Protein AF-A0A2M9FXF1-F1 (afdb_monomer)

Secondary structure (DSSP, 8-state):
-HHHHHHHHHHHHHHHHHHHHHHTHHHHHHHTT-S-----TT----PPPPPPPTTTT------S---GGGS----------EE-TTS-EES-------S-TT--HHHHHHHHHTTTTSPPTTHHHHHHHHHHHHHHHHHHHHHHHHH-----------HHHHTS-------

pLDDT: mean 71.34, std 15.19, range [44.16, 94.31]

Foldseek 3Di:
DPVVVVVVVVVVVVVVVVVVVVVCVVVVCVVVVVDDDDDPPPDDDDDDPDDDDPCPPDDDPDPDDDPPVPDDPDPDPPQPQDQPPVRDGPGDPPPDQPPPPPQDPVNVVVCVVVVVRDDDPCPVVVVVVVVVVVVVVVVQVCCCVVPVDPPPPVPPPDVVVVVPPPDPDDD

Organism: NCBI:txid2056226

Radius of gyration: 35.81 Å; Cα contacts (8 Å, |Δi|>4): 36; chains: 1; bounding box: 56×77×97 Å

Sequence (171 aa):
MNQQIIRTGFGFAALLVLALAMSGCDSARGILGLEKTSPDESRVTVFSPLVVPPEFSLRPPGSGGVDQSALPRVNRPQQRAVITADGRVVGGVDGSETVPDDATVGELALLRQAGALTPPRGVRGLAAQQERALERLNTTLTDLVLFDRSSGETREATPQERATIEKPGLF

Mean predicted aligned error: 23.03 Å

Solvent-accessible surface area (backbone atoms only — not comparable to full-atom values): 11404 Å² total; per-residue (Å²): 121,67,68,60,56,53,53,52,49,50,52,53,51,52,53,51,53,52,54,56,57,62,68,48,54,64,61,48,36,55,75,71,60,72,53,86,78,78,74,80,86,78,73,79,80,86,72,79,81,81,81,80,63,92,68,72,80,64,70,74,82,71,80,78,83,78,75,79,83,75,64,82,82,74,86,67,83,78,81,68,63,49,68,44,97,86,71,49,70,70,50,83,83,68,86,62,78,70,64,60,96,80,60,47,76,68,55,52,51,52,33,57,75,67,62,56,70,70,70,80,79,61,57,70,57,51,51,55,49,50,53,56,51,52,52,53,50,52,52,52,52,48,40,30,73,75,64,72,43,74,82,71,71,78,71,76,72,54,75,74,65,63,68,68,71,63,74,81,68,88,129

Structure (mmCIF, N/CA/C/O backbone):
data_AF-A0A2M9FXF1-F1
#
_entry.id   AF-A0A2M9FXF1-F1
#
loop_
_atom_site.group_PDB
_atom_site.id
_atom_site.type_symbol
_atom_site.label_atom_id
_atom_site.label_alt_id
_atom_site.label_comp_id
_atom_site.label_asym_id
_atom_site.label_entity_id
_atom_site.label_seq_id
_atom_site.pdbx_PDB_ins_code
_atom_site.Cartn_x
_atom_site.Cartn_y
_atom_site.Cartn_z
_atom_site.occupancy
_atom_site.B_iso_or_equiv
_atom_site.auth_seq_id
_atom_site.auth_comp_id
_atom_site.auth_asym_id
_atom_site.auth_atom_id
_atom_site.pdbx_PDB_model_num
ATOM 1 N N . MET A 1 1 ? -28.311 -35.928 54.237 1.00 61.06 1 MET A N 1
ATOM 2 C CA . MET A 1 1 ? -27.015 -36.331 53.642 1.00 61.06 1 MET A CA 1
ATOM 3 C C . MET A 1 1 ? -27.038 -36.357 52.106 1.00 61.06 1 MET A C 1
ATOM 5 O O . MET A 1 1 ? -26.057 -35.952 51.502 1.00 61.06 1 MET A O 1
ATOM 9 N N . ASN A 1 2 ? -28.153 -36.725 51.459 1.00 65.88 2 ASN A N 1
ATOM 10 C CA . ASN A 1 2 ? -28.198 -36.946 50.001 1.00 65.88 2 ASN A CA 1
ATOM 11 C C . ASN A 1 2 ? -28.078 -35.679 49.124 1.00 65.88 2 ASN A C 1
ATOM 13 O O . ASN A 1 2 ? -27.516 -35.755 48.039 1.00 65.88 2 ASN A O 1
ATOM 17 N N . GLN A 1 3 ? -28.535 -34.503 49.574 1.00 74.00 3 GLN A N 1
ATOM 18 C CA . GLN A 1 3 ? -28.470 -33.283 48.747 1.00 74.00 3 GLN A CA 1
ATOM 19 C C . GLN A 1 3 ? -27.047 -32.750 48.507 1.00 74.00 3 GLN A C 1
ATOM 21 O O . GLN A 1 3 ? -26.784 -32.177 47.452 1.00 74.00 3 GLN A O 1
ATOM 26 N N . GLN A 1 4 ? -26.127 -32.941 49.459 1.00 71.38 4 GLN A N 1
ATOM 27 C CA . GLN A 1 4 ? -24.736 -32.487 49.321 1.00 71.38 4 GLN A CA 1
ATOM 28 C C . GLN A 1 4 ? -23.997 -33.303 48.250 1.00 71.38 4 GLN A C 1
ATOM 30 O O . GLN A 1 4 ? -23.274 -32.733 47.443 1.00 71.38 4 GLN A O 1
ATOM 35 N N . ILE A 1 5 ? -24.260 -34.614 48.187 1.00 70.81 5 ILE A N 1
ATOM 36 C CA . ILE A 1 5 ? -23.653 -35.545 47.222 1.00 70.81 5 ILE A CA 1
ATOM 37 C C . ILE A 1 5 ? -24.155 -35.264 45.796 1.00 70.81 5 ILE A C 1
ATOM 39 O O . ILE A 1 5 ? -23.385 -35.312 44.842 1.00 70.81 5 ILE A O 1
ATOM 43 N N . ILE A 1 6 ? -25.436 -34.908 45.645 1.00 74.00 6 ILE A N 1
ATOM 44 C CA . ILE A 1 6 ? -26.019 -34.562 44.339 1.00 74.00 6 ILE A CA 1
ATOM 45 C C . ILE A 1 6 ? -25.447 -33.229 43.823 1.00 74.00 6 ILE A C 1
ATOM 47 O O . ILE A 1 6 ? -25.118 -33.119 42.643 1.00 74.00 6 ILE A O 1
ATOM 51 N N . ARG A 1 7 ? -25.261 -32.227 44.698 1.00 74.12 7 ARG A N 1
ATOM 52 C CA . ARG A 1 7 ? -24.656 -30.931 44.331 1.00 74.12 7 ARG A CA 1
ATOM 53 C C . ARG A 1 7 ? -23.187 -31.050 43.937 1.00 74.12 7 ARG A C 1
ATOM 55 O O . ARG A 1 7 ? -22.784 -30.454 42.941 1.00 74.12 7 ARG A O 1
ATOM 62 N N . THR A 1 8 ? -22.389 -31.805 44.690 1.00 76.25 8 THR A N 1
ATOM 63 C CA . THR A 1 8 ? -20.968 -32.000 44.365 1.00 76.25 8 THR A CA 1
ATOM 64 C C . THR A 1 8 ? -20.787 -32.874 43.128 1.00 76.25 8 THR A C 1
ATOM 66 O O . THR A 1 8 ? -19.939 -32.561 42.296 1.00 76.25 8 THR A O 1
ATOM 69 N N . GLY A 1 9 ? -21.627 -33.899 42.949 1.00 78.62 9 GLY A N 1
ATOM 70 C CA . GLY A 1 9 ? -21.646 -34.733 41.746 1.00 78.62 9 GLY A CA 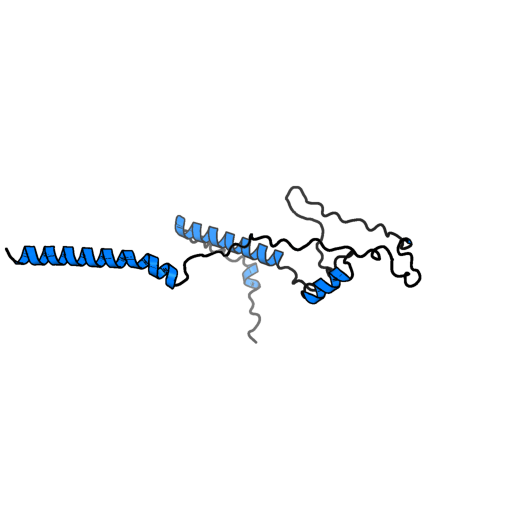1
ATOM 71 C C . GLY A 1 9 ? -21.995 -33.947 40.481 1.00 78.62 9 GLY A C 1
ATOM 72 O O . GLY A 1 9 ? -21.314 -34.089 39.468 1.00 78.62 9 GLY A O 1
ATOM 73 N N . PHE A 1 10 ? -22.992 -33.057 40.546 1.00 84.06 10 PHE A N 1
ATOM 74 C CA . PHE A 1 10 ? -23.340 -32.186 39.418 1.00 84.06 10 PHE A CA 1
ATOM 75 C C . PHE A 1 10 ? -22.220 -31.188 39.088 1.00 84.06 10 PHE A C 1
ATOM 77 O O . PHE A 1 10 ? -21.908 -30.982 37.918 1.00 84.06 10 PHE A O 1
ATOM 84 N N . GLY A 1 11 ? -21.565 -30.621 40.108 1.00 86.50 11 GLY A N 1
ATOM 85 C CA . GLY A 1 11 ? -20.399 -29.753 39.917 1.00 86.50 11 GLY A CA 1
ATOM 86 C C . GLY A 1 11 ? -19.235 -30.474 39.232 1.00 86.50 11 GLY A C 1
ATOM 87 O O . GLY A 1 11 ? -18.666 -29.946 38.281 1.00 86.50 11 GLY A O 1
ATOM 88 N N . PHE A 1 12 ? -18.924 -31.702 39.656 1.00 88.56 12 PHE A N 1
ATOM 89 C CA . PHE A 1 12 ? -17.872 -32.519 39.041 1.00 88.56 12 PHE A CA 1
ATOM 90 C C . PHE A 1 12 ? -18.205 -32.913 37.596 1.00 88.56 12 PHE A C 1
ATOM 92 O O . PHE A 1 12 ? -17.340 -32.853 36.723 1.00 88.56 12 PHE A O 1
ATOM 99 N N . ALA A 1 13 ? -19.464 -33.267 37.326 1.00 88.94 13 ALA A N 1
ATOM 100 C CA . ALA A 1 13 ? -19.930 -33.586 35.981 1.00 88.94 13 ALA A CA 1
ATOM 101 C C . ALA A 1 13 ? -19.846 -32.369 35.042 1.00 88.94 13 ALA A C 1
ATOM 103 O O . ALA A 1 13 ? -19.363 -32.497 33.920 1.00 88.94 13 ALA A O 1
ATOM 104 N N . ALA A 1 14 ? -20.242 -31.181 35.507 1.00 88.69 14 ALA A N 1
ATOM 105 C CA . ALA A 1 14 ? -20.129 -29.946 34.730 1.00 88.69 14 ALA A CA 1
ATOM 106 C C . ALA A 1 14 ? -18.665 -29.583 34.423 1.00 88.69 14 ALA A C 1
ATOM 108 O O . ALA A 1 14 ? -18.350 -29.169 33.308 1.00 88.69 14 ALA A O 1
ATOM 109 N N . LEU A 1 15 ? -17.764 -29.788 35.389 1.00 89.94 15 LEU A N 1
ATOM 110 C CA . LEU A 1 15 ? -16.331 -29.530 35.226 1.00 89.94 15 LEU A CA 1
ATOM 111 C C . LEU A 1 15 ? -15.700 -30.489 34.204 1.00 89.94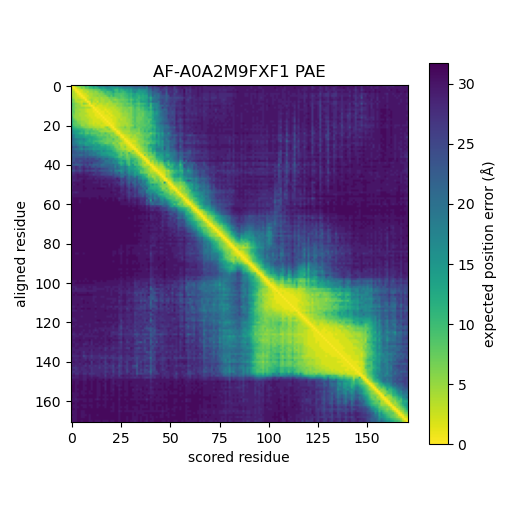 15 LEU A C 1
ATOM 113 O O . LEU A 1 15 ? -14.923 -30.059 33.353 1.00 89.94 15 LEU A O 1
ATOM 117 N N . LEU A 1 16 ? -16.094 -31.766 34.226 1.00 89.56 16 LEU A N 1
ATOM 118 C CA . LEU A 1 16 ? -15.682 -32.741 33.215 1.00 89.56 16 LEU A CA 1
ATOM 119 C C . LEU A 1 16 ? -16.180 -32.357 31.818 1.00 89.56 16 LEU A C 1
ATOM 121 O O . LEU A 1 16 ? -15.389 -32.331 30.881 1.00 89.56 16 LEU A O 1
ATOM 125 N N . VAL A 1 17 ? -17.457 -31.996 31.670 1.00 88.38 17 VAL A N 1
ATOM 126 C CA . VAL A 1 17 ? -18.015 -31.580 30.370 1.00 88.38 17 VAL A CA 1
ATOM 127 C C . VAL A 1 17 ? -17.284 -30.355 29.811 1.00 88.38 17 VAL A C 1
ATOM 129 O O . VAL A 1 17 ? -16.958 -30.324 28.625 1.00 88.38 17 VAL A O 1
ATOM 132 N N . LEU A 1 18 ? -16.968 -29.373 30.658 1.00 87.69 18 LEU A N 1
ATOM 133 C CA . LEU A 1 18 ? -16.220 -28.183 30.249 1.00 87.69 18 LEU A CA 1
ATOM 134 C C . LEU A 1 18 ? -14.792 -28.522 29.789 1.00 87.69 18 LEU A C 1
ATOM 136 O O . LEU A 1 18 ? -14.326 -27.987 28.783 1.00 87.69 18 LEU A O 1
ATOM 140 N N . ALA A 1 19 ? -14.114 -29.439 30.486 1.00 85.12 19 ALA A N 1
ATOM 141 C CA . ALA A 1 19 ? -12.774 -29.887 30.113 1.00 85.12 19 ALA A CA 1
ATOM 142 C C . ALA A 1 19 ? -12.755 -30.591 28.743 1.00 85.12 19 ALA A C 1
ATOM 144 O O . ALA A 1 19 ? -11.856 -30.344 27.939 1.00 85.12 19 ALA A O 1
ATOM 145 N N . LEU A 1 20 ? -13.772 -31.410 28.443 1.00 83.38 20 LEU A N 1
ATOM 146 C CA . LEU A 1 20 ? -13.918 -32.040 27.126 1.00 83.38 20 LEU A CA 1
ATOM 147 C C . LEU A 1 20 ? -14.236 -31.014 26.023 1.00 83.38 20 LEU A C 1
ATOM 149 O O . LEU A 1 20 ? -13.722 -31.131 24.913 1.00 83.38 20 LEU A O 1
ATOM 153 N N . ALA A 1 21 ? -15.041 -29.989 26.316 1.00 82.50 21 ALA A N 1
ATOM 154 C CA . ALA A 1 21 ? -15.371 -28.945 25.344 1.00 82.50 21 ALA A CA 1
ATOM 155 C C . ALA A 1 21 ? -14.144 -28.102 24.941 1.00 82.50 21 ALA A C 1
ATOM 157 O O . ALA A 1 21 ? -13.992 -27.751 23.770 1.00 82.50 21 ALA A O 1
ATOM 158 N N . MET A 1 22 ? -13.236 -27.815 25.881 1.00 79.38 22 MET A N 1
ATOM 159 C CA . MET A 1 22 ? -12.006 -27.064 25.592 1.00 79.38 22 MET A CA 1
ATOM 160 C C . MET A 1 22 ? -10.985 -27.859 24.767 1.00 79.38 22 MET A C 1
ATOM 162 O O . MET A 1 22 ? -10.272 -27.248 23.972 1.00 79.38 22 MET A O 1
ATOM 166 N N . SER A 1 23 ? -10.942 -29.195 24.867 1.00 76.06 23 SER A N 1
ATOM 167 C CA . SER A 1 23 ? -10.011 -30.007 24.062 1.00 76.06 23 SER A CA 1
ATOM 168 C C . SER A 1 23 ? -10.389 -30.079 22.574 1.00 76.06 23 SER A C 1
ATOM 170 O O . SER A 1 23 ? -9.540 -30.394 21.745 1.00 76.06 23 SER A O 1
ATOM 172 N N . GLY A 1 24 ? -11.647 -29.796 22.216 1.00 70.94 24 GLY A N 1
ATOM 173 C CA . GLY A 1 24 ? -12.119 -29.796 20.825 1.00 70.94 24 GLY A CA 1
ATOM 174 C C . GLY A 1 24 ? -11.882 -28.484 20.066 1.00 70.94 24 GLY A C 1
ATOM 175 O O . GLY A 1 24 ? -11.972 -28.459 18.839 1.00 70.94 24 GLY A O 1
ATOM 176 N N . CYS A 1 25 ? -11.566 -27.392 20.770 1.00 76.81 25 CYS A N 1
ATOM 177 C CA . CYS A 1 25 ? -11.455 -26.058 20.171 1.00 76.81 25 CYS A CA 1
ATOM 178 C C . CYS A 1 25 ? -10.232 -25.922 19.240 1.00 76.81 25 CYS A C 1
ATOM 180 O O . CYS A 1 25 ? -10.287 -25.214 18.236 1.00 76.81 25 CYS A O 1
ATOM 182 N N . ASP A 1 26 ? -9.151 -26.652 19.526 1.00 72.38 26 ASP A N 1
ATOM 183 C CA . ASP A 1 26 ? -7.939 -26.658 18.697 1.00 72.38 26 ASP A CA 1
ATOM 184 C C . ASP A 1 26 ? -8.171 -27.363 17.347 1.00 72.38 26 ASP A C 1
ATOM 186 O O . ASP A 1 26 ? -7.847 -26.830 16.288 1.00 72.38 26 ASP A O 1
ATOM 190 N N . SER A 1 27 ? -8.880 -28.500 17.357 1.00 74.81 27 SER A N 1
ATOM 191 C CA . SER A 1 27 ? -9.256 -29.229 16.136 1.00 74.81 27 SER A CA 1
ATOM 192 C C . SER A 1 27 ? -10.228 -28.438 15.250 1.00 74.81 27 SER A C 1
ATOM 194 O O . SER A 1 27 ? -10.118 -28.468 14.022 1.00 74.81 27 SER A O 1
ATOM 196 N N . ALA A 1 28 ? -11.136 -27.660 15.852 1.00 75.50 28 ALA A N 1
ATOM 197 C CA . ALA A 1 28 ? -12.016 -26.761 15.108 1.00 75.50 28 ALA A CA 1
ATOM 198 C C . ALA A 1 28 ? -11.225 -25.694 14.332 1.00 75.50 28 ALA A C 1
ATOM 200 O O . ALA A 1 28 ? -11.614 -25.331 13.225 1.00 75.50 28 ALA A O 1
ATOM 201 N N . ARG A 1 29 ? -10.092 -25.223 14.865 1.00 76.06 29 ARG A N 1
ATOM 202 C CA . ARG A 1 29 ? -9.245 -24.203 14.229 1.00 76.06 29 ARG A CA 1
ATOM 203 C C . ARG A 1 29 ? -8.621 -24.686 12.914 1.00 76.06 29 ARG A C 1
ATOM 205 O O . ARG A 1 29 ? -8.564 -23.907 11.961 1.00 76.06 29 ARG A O 1
ATOM 212 N N . GLY A 1 30 ? -8.236 -25.964 12.855 1.00 74.94 30 GLY A N 1
ATOM 213 C CA . GLY A 1 30 ? -7.763 -26.630 11.637 1.00 74.94 30 GLY A CA 1
ATOM 214 C C . GLY A 1 30 ? -8.871 -26.813 10.592 1.00 74.94 30 GLY A C 1
ATOM 215 O O . GLY A 1 30 ? -8.678 -26.478 9.426 1.00 74.94 30 GLY A O 1
ATOM 216 N N . ILE A 1 31 ? -10.071 -27.249 11.005 1.00 77.00 31 ILE A N 1
ATOM 217 C CA . ILE A 1 31 ? -11.231 -27.430 10.101 1.00 77.00 31 ILE A CA 1
ATOM 218 C C . ILE A 1 31 ? -11.741 -26.089 9.552 1.00 77.00 31 ILE A C 1
ATOM 220 O O . ILE A 1 31 ? -12.129 -25.997 8.389 1.00 77.00 31 ILE A O 1
ATOM 224 N N . LEU A 1 32 ? -11.723 -25.035 10.371 1.00 79.31 32 LEU A N 1
ATOM 225 C CA . LEU A 1 32 ? -12.124 -23.680 9.981 1.00 79.31 32 LEU A CA 1
ATOM 226 C C . LEU A 1 32 ? -11.078 -22.979 9.090 1.00 79.31 32 LEU A C 1
ATOM 228 O O . LEU A 1 32 ? -11.304 -21.843 8.674 1.00 79.31 32 LEU A O 1
ATOM 232 N N . GLY A 1 33 ? -9.932 -23.614 8.811 1.00 72.31 33 GLY A N 1
ATOM 233 C CA . GLY A 1 33 ? -8.885 -23.050 7.954 1.00 72.31 33 GLY A CA 1
ATOM 234 C C . GLY A 1 33 ? -8.179 -21.828 8.551 1.00 72.31 33 GLY A C 1
ATOM 235 O O . GLY A 1 33 ? -7.529 -21.083 7.822 1.00 72.31 33 GLY A O 1
ATOM 236 N N . LEU A 1 34 ? -8.291 -21.609 9.869 1.00 75.56 34 LEU A N 1
ATOM 237 C CA . LEU A 1 34 ? -7.512 -20.588 10.587 1.00 75.56 34 LEU A CA 1
ATOM 238 C C . LEU A 1 34 ? -6.075 -21.049 10.865 1.00 75.56 34 LEU A C 1
ATOM 240 O O . LEU A 1 34 ? -5.274 -20.291 11.417 1.00 75.56 34 LEU A O 1
ATOM 244 N N . GLU A 1 35 ? -5.748 -22.289 10.514 1.00 73.56 35 GLU A N 1
ATOM 245 C CA . GLU A 1 35 ? -4.398 -22.812 10.588 1.00 73.56 35 GLU A CA 1
ATOM 246 C C . GLU A 1 35 ? -3.572 -22.289 9.408 1.00 73.56 35 GLU A C 1
ATOM 248 O O . GLU A 1 35 ? -3.868 -22.523 8.234 1.00 73.56 35 GLU A O 1
ATOM 253 N N . LYS A 1 36 ? -2.528 -21.522 9.726 1.00 70.81 36 LYS A N 1
ATOM 254 C CA . LYS A 1 36 ? -1.607 -20.958 8.742 1.00 70.81 36 LYS A CA 1
ATOM 255 C C . LYS A 1 36 ? -0.689 -22.070 8.229 1.00 70.81 36 LYS A C 1
ATOM 257 O O . LYS A 1 36 ? 0.396 -22.272 8.764 1.00 70.81 36 LYS A O 1
ATOM 262 N N . THR A 1 37 ? -1.101 -22.756 7.169 1.00 68.69 37 THR A N 1
ATOM 263 C CA . THR A 1 37 ? -0.180 -23.533 6.334 1.00 68.69 37 THR A CA 1
ATOM 264 C C . THR A 1 37 ? 0.387 -22.594 5.268 1.00 68.69 37 THR A C 1
ATOM 266 O O . THR A 1 37 ? -0.304 -22.202 4.330 1.00 68.69 37 THR A O 1
ATOM 269 N N . SER A 1 38 ? 1.609 -22.100 5.471 1.00 71.19 38 SER A N 1
ATOM 270 C CA . SER A 1 38 ? 2.343 -21.400 4.409 1.00 71.19 38 SER A CA 1
ATOM 271 C C . SER A 1 38 ? 2.981 -22.474 3.521 1.00 71.19 38 SER A C 1
ATOM 273 O O . SER A 1 38 ? 3.808 -23.233 4.031 1.00 71.19 38 SER A O 1
ATOM 275 N N . PRO A 1 39 ? 2.576 -22.623 2.247 1.00 73.88 39 PRO A N 1
ATOM 276 C CA . PRO A 1 39 ? 3.161 -23.622 1.357 1.00 73.88 39 PRO A CA 1
ATOM 277 C C . PRO A 1 39 ? 4.584 -23.207 1.003 1.00 73.88 39 PRO A C 1
ATOM 279 O O . PRO A 1 39 ? 4.750 -22.086 0.555 1.00 73.88 39 PRO A O 1
ATOM 282 N N . ASP A 1 40 ? 5.550 -24.116 1.159 1.00 78.19 40 ASP A N 1
ATOM 283 C CA . ASP A 1 40 ? 6.991 -23.906 0.953 1.00 78.19 40 ASP A CA 1
ATOM 284 C C . ASP A 1 40 ? 7.324 -23.189 -0.371 1.00 78.19 40 ASP A C 1
ATOM 286 O O . ASP A 1 40 ? 7.570 -23.805 -1.415 1.00 78.19 40 ASP A O 1
ATOM 290 N N . GLU A 1 41 ? 7.337 -21.855 -0.306 1.00 79.50 41 GLU A N 1
ATOM 291 C CA . GLU A 1 41 ? 7.615 -20.947 -1.417 1.00 79.50 41 GLU A CA 1
ATOM 292 C C . GLU A 1 41 ? 9.106 -20.889 -1.777 1.00 79.50 41 GLU A C 1
ATOM 294 O O . GLU A 1 41 ? 9.504 -20.170 -2.695 1.00 79.50 41 GLU A O 1
ATOM 299 N N . SER A 1 42 ? 9.938 -21.653 -1.065 1.00 77.00 42 SER A N 1
ATOM 300 C CA . SER A 1 42 ? 11.390 -21.665 -1.228 1.00 77.00 42 SER A CA 1
ATOM 301 C C . SER A 1 42 ? 11.907 -22.847 -2.048 1.00 77.00 42 SER A C 1
ATOM 303 O O . SER A 1 42 ? 13.115 -22.978 -2.269 1.00 77.00 42 SER A O 1
ATOM 305 N N . ARG A 1 43 ? 11.015 -23.699 -2.569 1.00 77.94 43 ARG A N 1
ATOM 306 C CA . ARG A 1 43 ? 11.418 -24.862 -3.360 1.00 77.94 43 ARG A CA 1
ATOM 307 C C . ARG A 1 43 ? 11.910 -24.462 -4.754 1.00 77.94 43 ARG A C 1
ATOM 309 O O . ARG A 1 43 ? 11.145 -24.357 -5.714 1.00 77.94 43 ARG A O 1
ATOM 316 N N . VAL A 1 44 ? 13.225 -24.298 -4.880 1.00 75.50 44 VAL A N 1
ATOM 317 C CA . VAL A 1 44 ? 13.896 -24.021 -6.156 1.00 75.50 44 VAL A CA 1
ATOM 318 C C . VAL A 1 44 ? 13.811 -25.251 -7.065 1.00 75.50 44 VAL A C 1
ATOM 320 O O . VAL A 1 44 ? 14.367 -26.308 -6.770 1.00 75.50 44 VAL A O 1
ATOM 323 N N . THR A 1 45 ? 13.114 -25.113 -8.193 1.00 76.38 45 THR A N 1
ATOM 324 C CA . THR A 1 45 ? 13.100 -26.130 -9.254 1.00 76.38 45 THR A CA 1
ATOM 325 C C . THR A 1 45 ? 14.296 -25.900 -10.175 1.00 76.38 45 THR A C 1
ATOM 327 O O . THR A 1 45 ? 14.438 -24.826 -10.754 1.00 76.38 45 THR A O 1
ATOM 330 N N . VAL A 1 46 ? 15.170 -26.900 -10.302 1.00 78.00 46 VAL A N 1
ATOM 331 C CA . VAL A 1 46 ? 16.349 -26.838 -11.176 1.00 78.00 46 VAL A CA 1
ATOM 332 C C . VAL A 1 46 ? 15.925 -27.193 -12.599 1.00 78.00 46 VAL A C 1
ATOM 334 O O . VAL A 1 46 ? 15.561 -28.334 -12.878 1.00 78.00 46 VAL A O 1
ATOM 337 N N . PHE A 1 47 ? 15.961 -26.217 -13.503 1.00 78.44 47 PHE A N 1
ATOM 338 C CA . PHE A 1 47 ? 15.816 -26.470 -14.935 1.00 78.44 47 PHE A CA 1
ATOM 339 C C . PHE A 1 47 ? 17.135 -26.992 -15.513 1.00 78.44 47 PHE A C 1
ATOM 341 O O . PHE A 1 47 ? 18.217 -26.624 -15.051 1.00 78.44 47 PHE A O 1
ATOM 348 N N . SER A 1 48 ? 17.053 -27.851 -16.532 1.00 80.81 48 SER A N 1
ATOM 349 C CA . SER A 1 48 ? 18.230 -28.284 -17.288 1.00 80.81 48 SER A CA 1
ATOM 350 C C . SER A 1 48 ? 18.965 -27.064 -17.860 1.00 80.81 48 SER A C 1
ATOM 352 O O . SER A 1 48 ? 18.295 -26.165 -18.379 1.00 80.81 48 SER A O 1
ATOM 354 N N . PRO A 1 49 ? 20.308 -27.019 -17.822 1.00 76.50 49 PRO A N 1
ATOM 355 C CA . PRO A 1 49 ? 21.055 -25.930 -18.439 1.00 76.50 49 PRO A CA 1
ATOM 356 C C . PRO A 1 49 ? 20.718 -25.869 -19.933 1.00 76.50 49 PRO A C 1
ATOM 358 O O . PRO A 1 49 ? 20.761 -26.888 -20.625 1.00 76.50 49 PRO A O 1
ATOM 361 N N . LEU A 1 50 ? 20.328 -24.688 -20.421 1.00 74.56 50 LEU A N 1
ATOM 362 C CA . LEU A 1 50 ? 19.983 -24.507 -21.827 1.00 74.56 50 LEU A CA 1
ATOM 363 C C . LEU A 1 50 ? 21.224 -24.783 -22.688 1.00 74.56 50 LEU A C 1
ATOM 365 O O . LEU A 1 50 ? 22.276 -24.176 -22.489 1.00 74.56 50 LEU A O 1
ATOM 369 N N . VAL A 1 51 ? 21.092 -25.700 -23.649 1.00 77.38 51 VAL A N 1
ATOM 370 C CA . VAL A 1 51 ? 22.121 -25.961 -24.661 1.00 77.38 51 VAL A CA 1
ATOM 371 C C . VAL A 1 51 ? 22.128 -24.790 -25.636 1.00 77.38 51 VAL A C 1
ATOM 373 O O . VAL A 1 51 ? 21.131 -24.527 -26.308 1.00 77.38 51 VAL A O 1
ATOM 376 N N . VAL A 1 52 ? 23.252 -24.080 -25.708 1.00 73.94 52 VAL A N 1
ATOM 377 C CA . VAL A 1 52 ? 23.454 -23.007 -26.686 1.00 73.94 52 VAL A CA 1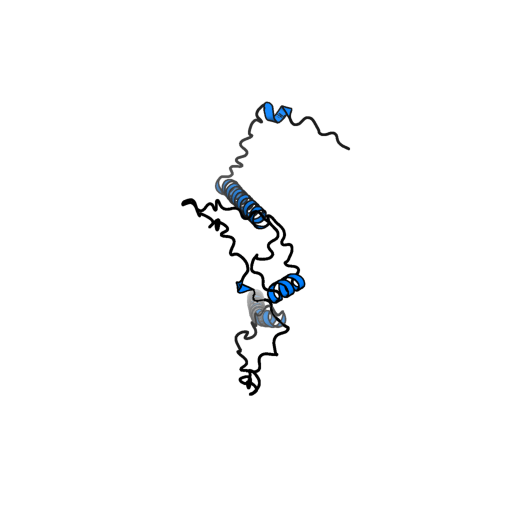
ATOM 378 C C . VAL A 1 52 ? 23.730 -23.648 -28.052 1.00 73.94 52 VAL A C 1
ATOM 380 O O . VAL A 1 52 ? 24.686 -24.418 -28.167 1.00 73.94 52 VAL A O 1
ATOM 383 N N . PRO A 1 53 ? 22.913 -23.377 -29.087 1.00 78.81 53 PRO A N 1
ATOM 384 C CA . PRO A 1 53 ? 23.146 -23.919 -30.418 1.00 78.81 53 PRO A CA 1
ATOM 385 C C . PRO A 1 53 ? 24.424 -23.321 -31.041 1.00 78.81 53 PRO A C 1
ATOM 387 O O . PRO A 1 53 ? 24.731 -22.150 -30.801 1.00 78.81 53 PRO A O 1
ATOM 390 N N . PRO A 1 54 ? 25.152 -24.089 -31.874 1.00 73.44 54 PRO A N 1
ATOM 391 C CA . PRO A 1 54 ? 26.442 -23.686 -32.455 1.00 73.44 54 PRO A CA 1
ATOM 392 C C . PRO A 1 54 ? 26.364 -22.427 -33.336 1.00 73.44 54 PRO A C 1
ATOM 394 O O . PRO A 1 54 ? 27.364 -21.746 -33.530 1.00 73.44 54 PRO A O 1
ATOM 397 N N . GLU A 1 55 ? 25.166 -22.070 -33.801 1.00 66.12 55 GLU A N 1
ATOM 398 C CA . GLU A 1 55 ? 24.906 -20.917 -34.668 1.00 66.12 55 GLU A CA 1
ATOM 399 C C . GLU A 1 55 ? 24.506 -19.637 -33.899 1.00 66.12 55 GLU A C 1
ATOM 401 O O . GLU A 1 55 ? 24.013 -18.684 -34.498 1.00 66.12 55 GLU A O 1
ATOM 406 N N . PHE A 1 56 ? 24.695 -19.564 -32.573 1.00 65.12 56 PHE A N 1
ATOM 407 C CA . PHE A 1 56 ? 24.348 -18.354 -31.798 1.00 65.12 56 PHE A CA 1
ATOM 408 C C . PHE A 1 56 ? 25.253 -17.143 -32.109 1.00 65.12 56 PHE A C 1
ATOM 410 O O . PHE A 1 56 ? 24.876 -15.997 -31.869 1.00 65.12 56 PHE A O 1
ATOM 417 N N . SER A 1 57 ? 26.448 -17.372 -32.661 1.00 63.94 57 SER A N 1
ATOM 418 C CA . SER A 1 57 ? 27.386 -16.303 -33.034 1.00 63.94 57 SER A CA 1
ATOM 419 C C . SER A 1 57 ? 27.096 -15.669 -34.396 1.00 63.94 57 SER A C 1
ATOM 421 O O . SER A 1 57 ? 27.744 -14.682 -34.754 1.00 63.94 57 SER A O 1
ATOM 423 N N . LEU A 1 58 ? 26.122 -16.183 -35.155 1.00 68.75 58 LEU A N 1
ATOM 424 C CA . LEU A 1 58 ? 25.683 -15.530 -36.380 1.00 68.75 58 LEU A CA 1
ATOM 425 C C . LEU A 1 58 ? 24.777 -14.355 -36.023 1.00 68.75 58 LEU A C 1
ATOM 427 O O . LEU A 1 58 ? 23.574 -14.489 -35.804 1.00 68.75 58 LEU A O 1
ATOM 431 N N . ARG A 1 59 ? 25.374 -13.163 -35.993 1.00 71.38 59 ARG A N 1
ATOM 432 C CA . ARG A 1 59 ? 24.616 -11.917 -36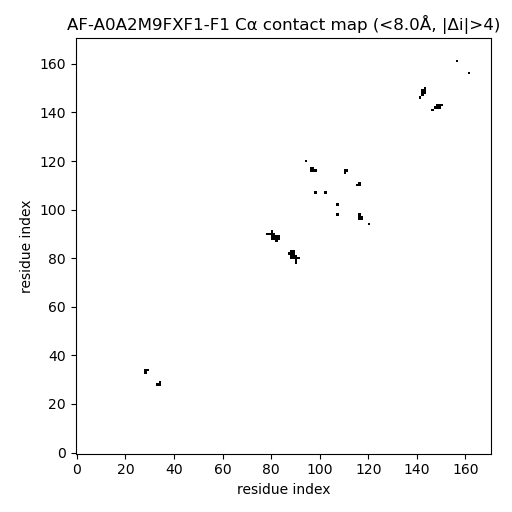.053 1.00 71.38 59 ARG A CA 1
ATOM 433 C C . ARG A 1 59 ? 23.786 -11.955 -37.343 1.00 71.38 59 ARG A C 1
ATOM 435 O O . ARG A 1 59 ? 24.390 -12.098 -38.409 1.00 71.38 59 ARG A O 1
ATOM 442 N N . PRO A 1 60 ? 22.449 -11.809 -37.288 1.00 70.38 60 PRO A N 1
ATOM 443 C CA . PRO A 1 60 ? 21.670 -11.566 -38.493 1.00 70.38 60 PRO A CA 1
ATOM 444 C C . PRO A 1 60 ? 22.341 -10.422 -39.267 1.00 70.38 60 PRO A C 1
ATOM 446 O O . PRO A 1 60 ? 22.680 -9.414 -38.632 1.00 70.38 60 PRO A O 1
ATOM 449 N N . PRO A 1 61 ? 22.621 -10.571 -40.577 1.00 64.12 61 PRO A N 1
ATOM 450 C CA . PRO A 1 61 ? 23.266 -9.518 -41.349 1.00 64.12 61 PRO A CA 1
ATOM 451 C C . PRO A 1 61 ? 22.430 -8.253 -41.181 1.00 64.12 61 PRO A C 1
ATOM 453 O O . PRO A 1 61 ? 21.239 -8.240 -41.490 1.00 64.12 61 PRO A O 1
ATOM 456 N N . GLY A 1 62 ? 23.035 -7.237 -40.562 1.00 56.56 62 GLY A N 1
ATOM 457 C CA . GLY A 1 62 ? 22.322 -6.041 -40.140 1.00 56.56 62 GLY A CA 1
ATOM 458 C C . GLY A 1 62 ? 21.580 -5.427 -41.320 1.00 56.56 62 GLY A C 1
ATOM 459 O O . GLY A 1 62 ? 22.166 -5.221 -42.382 1.00 56.56 62 GLY A O 1
ATOM 460 N N . SER A 1 63 ? 20.296 -5.119 -41.130 1.00 55.88 63 SER A N 1
ATOM 461 C CA . SER A 1 63 ? 19.608 -4.166 -41.996 1.00 55.88 63 SER A CA 1
ATOM 462 C C . SER A 1 63 ? 20.442 -2.885 -42.019 1.00 55.88 63 SER A C 1
ATOM 464 O O . SER A 1 63 ? 20.813 -2.386 -40.955 1.00 55.88 63 SER A O 1
ATOM 466 N N . GLY A 1 64 ? 20.792 -2.423 -43.219 1.00 51.31 64 GLY A N 1
ATOM 467 C CA . GLY A 1 64 ? 21.797 -1.393 -43.460 1.00 51.31 64 GLY A CA 1
ATOM 468 C C . GLY A 1 64 ? 21.744 -0.195 -42.507 1.00 51.31 64 GLY A C 1
ATOM 469 O O . GLY A 1 64 ? 20.696 0.406 -42.305 1.00 51.31 64 GLY A O 1
ATOM 470 N N . GLY A 1 65 ? 22.924 0.101 -41.958 1.00 56.62 65 GLY A N 1
ATOM 471 C CA . GLY A 1 65 ? 23.424 1.387 -41.474 1.00 56.62 65 GLY A CA 1
ATOM 472 C C . GLY A 1 65 ? 22.438 2.412 -40.919 1.00 56.62 65 GLY A C 1
ATOM 473 O O . GLY A 1 65 ? 21.814 3.139 -41.678 1.00 56.62 65 GLY A O 1
ATOM 474 N N . VAL A 1 66 ? 22.506 2.614 -39.603 1.00 48.81 66 VAL A N 1
ATOM 475 C CA . VAL A 1 66 ? 22.796 3.941 -39.040 1.00 48.81 66 VAL A CA 1
ATOM 476 C C . VAL A 1 66 ? 23.671 3.753 -37.799 1.00 48.81 66 VAL A C 1
ATOM 478 O O . VAL A 1 66 ? 23.258 3.141 -36.812 1.00 48.81 66 VAL A O 1
ATOM 481 N N . ASP A 1 67 ? 24.901 4.257 -37.856 1.00 53.91 67 ASP A N 1
ATOM 482 C CA . ASP A 1 67 ? 25.799 4.341 -36.709 1.00 53.91 67 ASP A CA 1
ATOM 483 C C . ASP A 1 67 ? 25.236 5.368 -35.715 1.00 53.91 67 ASP A C 1
ATOM 485 O O . ASP A 1 67 ? 25.425 6.577 -35.844 1.00 53.91 67 ASP A O 1
ATOM 489 N N . GLN A 1 68 ? 24.524 4.885 -34.695 1.00 54.12 68 GLN A N 1
ATOM 490 C CA . GLN A 1 68 ? 23.919 5.714 -33.640 1.00 54.12 68 GLN A CA 1
ATOM 491 C C . GLN A 1 68 ? 24.962 6.443 -32.767 1.00 54.12 68 GLN A C 1
ATOM 493 O O . GLN A 1 68 ? 24.615 7.242 -31.901 1.00 54.12 68 GLN A O 1
ATOM 498 N N . SER A 1 69 ? 26.255 6.203 -33.000 1.00 56.06 69 SER A N 1
ATOM 499 C CA . SER A 1 69 ? 27.368 6.845 -32.296 1.00 56.06 69 SER A CA 1
ATOM 500 C C . SER A 1 69 ? 27.684 8.268 -32.781 1.00 56.06 69 SER A C 1
ATOM 502 O O . SER A 1 69 ? 28.516 8.929 -32.165 1.00 56.06 69 SER A O 1
ATOM 504 N N . ALA A 1 70 ? 27.030 8.756 -33.843 1.00 51.25 70 ALA A N 1
ATOM 505 C CA . ALA A 1 70 ? 27.251 10.099 -34.396 1.00 51.25 70 ALA A CA 1
ATOM 506 C C . ALA A 1 70 ? 26.259 11.177 -33.903 1.00 51.25 70 ALA A C 1
ATOM 508 O O . ALA A 1 70 ? 26.326 12.323 -34.348 1.00 51.25 70 ALA A O 1
ATOM 509 N N . LEU A 1 71 ? 25.338 10.853 -32.989 1.00 55.19 71 LEU A N 1
ATOM 510 C CA . LEU A 1 71 ? 24.444 11.856 -32.403 1.00 55.19 71 LEU A CA 1
ATOM 511 C C . LEU A 1 71 ? 25.246 12.791 -31.472 1.00 55.19 71 LEU A C 1
ATOM 513 O O . LEU A 1 71 ? 25.978 12.298 -30.607 1.00 55.19 71 LEU A O 1
ATOM 517 N N . PRO A 1 72 ? 25.126 14.129 -31.594 1.00 48.28 72 PRO A N 1
ATOM 518 C CA . PRO A 1 72 ? 25.807 15.050 -30.693 1.00 48.28 72 PRO A CA 1
ATOM 519 C C . PRO A 1 72 ? 25.350 14.797 -29.253 1.00 48.28 72 PRO A C 1
ATOM 521 O O . PRO A 1 72 ? 24.171 14.962 -28.935 1.00 48.28 72 PRO A O 1
ATOM 524 N N . ARG A 1 73 ? 26.275 14.420 -28.357 1.00 54.84 73 ARG A N 1
ATOM 525 C CA . ARG A 1 73 ? 26.022 14.467 -26.911 1.00 54.84 73 ARG A CA 1
ATOM 526 C C . ARG A 1 73 ? 25.789 15.923 -26.524 1.00 54.84 73 ARG A C 1
ATOM 528 O O . ARG A 1 73 ? 26.731 16.687 -26.326 1.00 54.84 73 ARG A O 1
ATOM 535 N N . VAL A 1 74 ? 24.524 16.307 -26.425 1.00 51.66 74 VAL A N 1
ATOM 536 C CA . VAL A 1 74 ? 24.126 17.561 -25.795 1.00 51.66 74 VAL A CA 1
ATOM 537 C C . VAL A 1 74 ? 24.497 17.438 -24.319 1.00 51.66 74 VAL A C 1
ATOM 539 O O . VAL A 1 74 ? 23.889 16.658 -23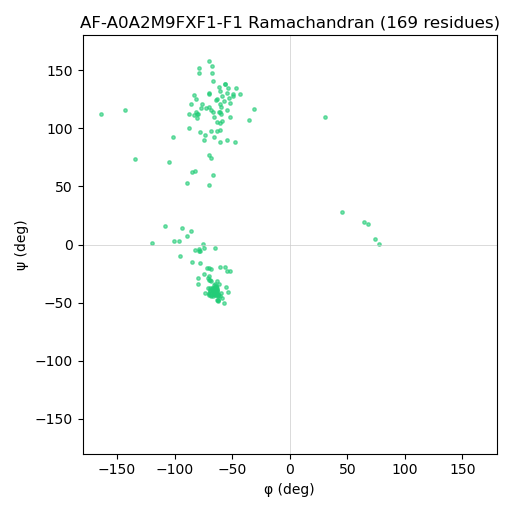.588 1.00 51.66 74 VAL A O 1
ATOM 542 N N . ASN A 1 75 ? 25.513 18.183 -23.882 1.00 52.47 75 ASN A N 1
ATOM 543 C CA . ASN A 1 75 ? 25.801 18.395 -22.466 1.00 52.47 75 ASN A CA 1
ATOM 544 C C . ASN A 1 75 ? 24.587 19.084 -21.822 1.00 52.47 75 ASN A C 1
ATOM 546 O O . ASN A 1 75 ? 24.518 20.312 -21.786 1.00 52.47 75 ASN A O 1
ATOM 550 N N . ARG A 1 76 ? 23.603 18.316 -21.340 1.00 51.88 76 ARG A N 1
ATOM 551 C CA . ARG A 1 76 ? 22.582 18.853 -20.435 1.00 51.88 76 ARG A CA 1
ATOM 552 C C . ARG A 1 76 ? 23.149 18.839 -19.019 1.00 51.88 76 ARG A C 1
ATOM 554 O O . ARG A 1 76 ? 23.646 17.794 -18.592 1.00 51.88 76 ARG A O 1
ATOM 561 N N . PRO A 1 77 ? 23.096 19.963 -18.285 1.00 48.72 77 PRO A N 1
ATOM 562 C CA . PRO A 1 77 ? 23.504 19.982 -16.893 1.00 48.72 77 PRO A CA 1
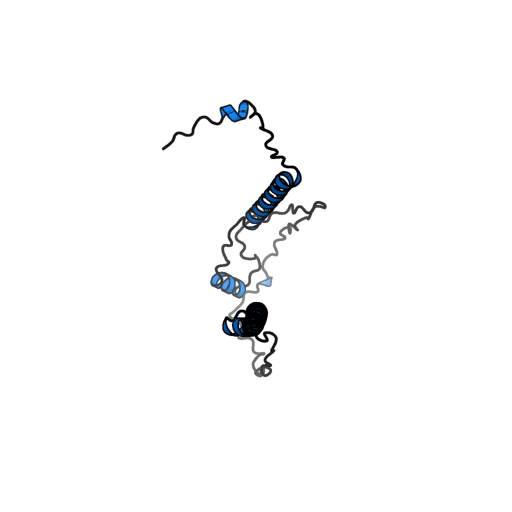ATOM 563 C C . PRO A 1 77 ? 22.602 19.014 -16.134 1.00 48.72 77 PRO A C 1
ATOM 565 O O . PRO A 1 77 ? 21.392 19.216 -16.041 1.00 48.72 77 PRO A O 1
ATOM 568 N N . GLN A 1 78 ? 23.190 17.934 -15.625 1.00 50.78 78 GLN A N 1
ATOM 569 C CA . GLN A 1 78 ? 22.492 17.043 -14.718 1.00 50.78 78 GLN A CA 1
ATOM 570 C C . GLN A 1 78 ? 22.163 17.853 -13.471 1.00 50.78 78 GLN A C 1
ATOM 572 O O . GLN A 1 78 ? 23.049 18.176 -12.677 1.00 50.78 78 GLN A O 1
ATOM 577 N N . GLN A 1 79 ? 20.891 18.224 -13.324 1.00 50.50 79 GLN A N 1
ATOM 578 C CA . GLN A 1 79 ? 20.361 18.768 -12.082 1.00 50.50 79 GLN A CA 1
ATOM 579 C C . GLN A 1 79 ? 20.325 17.626 -11.071 1.00 50.50 79 GLN A C 1
ATOM 581 O O . GLN A 1 79 ? 19.310 16.989 -10.811 1.00 50.50 79 GLN A O 1
ATOM 586 N N . ARG A 1 80 ? 21.510 17.324 -10.549 1.00 48.25 80 ARG A N 1
ATOM 587 C CA . ARG A 1 80 ? 21.721 16.438 -9.423 1.00 48.25 80 ARG A CA 1
ATOM 588 C C . ARG A 1 80 ? 20.952 17.051 -8.262 1.00 48.25 80 ARG A C 1
ATOM 590 O O . ARG A 1 80 ? 21.293 18.143 -7.816 1.00 48.25 80 ARG A O 1
ATOM 597 N N . ALA A 1 81 ? 19.898 16.370 -7.824 1.00 54.25 81 ALA A N 1
ATOM 598 C CA . ALA A 1 81 ? 19.119 16.769 -6.667 1.00 54.25 81 ALA A CA 1
ATOM 599 C C . ALA A 1 81 ? 20.072 16.993 -5.483 1.00 54.25 81 ALA A C 1
ATOM 601 O O . ALA A 1 81 ? 20.694 16.057 -4.977 1.00 54.25 81 ALA A O 1
ATOM 602 N N . VAL A 1 82 ? 20.242 18.255 -5.095 1.00 52.56 82 VAL A N 1
ATOM 603 C CA . VAL A 1 82 ? 21.029 18.623 -3.924 1.00 52.56 82 VAL A CA 1
ATOM 604 C C . VAL A 1 82 ? 20.127 18.393 -2.720 1.00 52.56 82 VAL A C 1
ATOM 606 O O . VAL A 1 82 ? 19.101 19.053 -2.559 1.00 52.56 82 VAL A O 1
ATOM 609 N N . ILE A 1 83 ? 20.486 17.406 -1.903 1.00 57.19 83 ILE A N 1
ATOM 610 C CA . ILE A 1 83 ? 19.838 17.166 -0.617 1.00 57.19 83 ILE A CA 1
ATOM 611 C C . ILE A 1 83 ? 20.461 18.155 0.367 1.00 57.19 83 ILE A C 1
ATOM 613 O O . ILE A 1 83 ? 21.657 18.081 0.655 1.00 57.19 83 ILE A O 1
ATOM 617 N N . THR A 1 84 ? 19.673 19.124 0.830 1.00 62.84 84 THR A N 1
ATOM 618 C CA . THR A 1 84 ? 20.100 20.063 1.875 1.00 62.84 84 THR A CA 1
ATOM 619 C C . THR A 1 84 ? 20.266 19.313 3.201 1.00 62.84 84 THR A C 1
ATOM 621 O O . THR A 1 84 ? 19.605 18.301 3.420 1.00 62.84 84 THR A O 1
ATOM 624 N N . ALA A 1 85 ? 21.128 19.804 4.098 1.00 58.16 85 ALA A N 1
ATOM 625 C CA . ALA A 1 85 ? 21.411 19.178 5.396 1.00 58.16 85 ALA A CA 1
ATOM 626 C C . ALA A 1 85 ? 20.152 18.927 6.261 1.00 58.16 85 ALA A C 1
ATOM 628 O O . ALA A 1 85 ? 20.148 18.009 7.072 1.00 58.16 85 ALA A O 1
ATOM 629 N N . ASP A 1 86 ? 19.066 19.666 6.011 1.00 58.19 86 ASP A N 1
ATOM 630 C CA . ASP A 1 86 ? 17.755 19.499 6.657 1.00 58.19 86 ASP A CA 1
ATOM 631 C C . ASP A 1 86 ? 16.852 18.438 5.986 1.00 58.19 86 ASP A C 1
ATOM 633 O O . ASP A 1 86 ? 15.649 18.376 6.235 1.00 58.19 86 ASP A O 1
ATOM 637 N N . GLY A 1 87 ? 17.388 17.627 5.068 1.00 56.03 87 GLY A N 1
ATOM 638 C CA . GLY A 1 87 ? 16.664 16.538 4.400 1.00 56.03 87 GLY A CA 1
ATOM 639 C C . GLY A 1 87 ? 15.646 16.973 3.336 1.00 56.03 87 GLY A C 1
ATOM 640 O O . GLY A 1 87 ? 14.944 16.130 2.774 1.00 56.03 87 GLY A O 1
ATOM 641 N N . ARG A 1 88 ? 15.552 18.270 3.009 1.00 51.22 88 ARG A N 1
ATOM 642 C CA . ARG A 1 88 ? 14.705 18.767 1.910 1.00 51.22 88 ARG A CA 1
ATOM 643 C C . ARG A 1 88 ? 15.408 18.606 0.563 1.00 51.22 88 ARG A C 1
ATOM 645 O O . ARG A 1 88 ? 16.503 19.119 0.351 1.00 51.22 88 ARG A O 1
ATOM 652 N N . VAL A 1 89 ? 14.732 17.935 -0.368 1.00 51.00 89 VAL A N 1
ATOM 653 C CA . VAL A 1 89 ? 15.141 17.846 -1.773 1.00 51.00 89 VAL A CA 1
ATOM 654 C C . VAL A 1 89 ? 14.698 19.123 -2.484 1.00 51.00 89 VAL A C 1
ATOM 656 O O . VAL A 1 89 ? 13.504 19.341 -2.691 1.00 51.00 89 VAL A O 1
ATOM 659 N N . VAL A 1 90 ? 15.654 19.984 -2.835 1.00 56.12 90 VAL A N 1
ATOM 660 C CA . VAL A 1 90 ? 15.420 21.185 -3.653 1.00 56.12 90 VAL A CA 1
ATOM 661 C C . VAL A 1 90 ? 15.949 20.888 -5.055 1.00 56.12 90 VAL A C 1
ATOM 663 O O . VAL A 1 90 ? 17.017 21.327 -5.463 1.00 56.12 90 VAL A O 1
ATOM 666 N N . GLY A 1 91 ? 15.225 20.024 -5.757 1.00 47.56 91 GLY A N 1
ATOM 667 C CA . GLY A 1 91 ? 15.512 19.594 -7.121 1.00 47.56 91 GLY A CA 1
ATOM 668 C C . GLY A 1 91 ? 14.256 18.941 -7.672 1.00 47.56 91 GLY A C 1
ATOM 669 O O . GLY A 1 91 ? 13.803 17.935 -7.128 1.00 47.56 91 GLY A O 1
ATOM 670 N N . GLY A 1 92 ? 13.640 19.596 -8.653 1.00 46.97 92 GLY A N 1
ATOM 671 C CA . GLY A 1 92 ? 12.287 19.324 -9.115 1.00 46.97 92 GLY A CA 1
ATOM 672 C C . GLY A 1 92 ? 12.111 17.909 -9.650 1.00 46.97 92 GLY A C 1
ATOM 673 O O . GLY A 1 92 ? 12.715 17.526 -10.645 1.00 46.97 92 GLY A O 1
ATOM 674 N N . VAL A 1 93 ? 11.197 17.164 -9.033 1.00 51.59 93 VAL A N 1
ATOM 675 C CA . VAL A 1 93 ? 10.394 16.173 -9.754 1.00 51.59 93 VAL A CA 1
ATOM 676 C C . VAL A 1 93 ? 9.201 16.910 -10.352 1.00 51.59 93 VAL A C 1
ATOM 678 O O . VAL A 1 93 ? 8.049 16.688 -9.981 1.00 51.59 93 VAL A O 1
ATOM 681 N N . ASP A 1 94 ? 9.486 17.858 -11.242 1.00 48.38 94 ASP A N 1
ATOM 682 C CA . ASP A 1 94 ? 8.437 18.408 -12.084 1.00 48.38 94 ASP A CA 1
ATOM 683 C C . ASP A 1 94 ? 8.009 17.268 -12.996 1.00 48.38 94 ASP A C 1
ATOM 685 O O . ASP A 1 94 ? 8.811 16.734 -13.760 1.00 48.38 94 ASP A O 1
ATOM 689 N N . GLY A 1 95 ? 6.764 16.825 -12.816 1.00 53.03 95 GLY A N 1
ATOM 690 C CA . GLY A 1 95 ? 6.162 15.683 -13.494 1.00 53.03 95 GLY A CA 1
ATOM 691 C C . GLY A 1 95 ? 5.975 15.901 -14.994 1.00 53.03 95 GLY A C 1
ATOM 692 O O . GLY A 1 95 ? 4.848 15.848 -15.479 1.00 53.03 95 GLY A O 1
ATOM 693 N N . SER A 1 96 ? 7.064 16.137 -15.719 1.00 50.62 96 SER A N 1
ATOM 694 C CA . SER A 1 96 ? 7.177 15.838 -17.140 1.00 50.62 96 SER A CA 1
ATOM 695 C C . SER A 1 96 ? 6.996 14.332 -17.304 1.00 50.62 96 SER A C 1
ATOM 697 O O . SER A 1 96 ? 7.500 13.571 -16.481 1.00 50.62 96 SER A O 1
ATOM 699 N N . GLU A 1 97 ? 6.203 13.920 -18.294 1.00 58.12 97 GLU A N 1
ATOM 700 C CA . GLU A 1 97 ? 5.888 12.523 -18.621 1.00 58.12 97 GLU A CA 1
ATOM 701 C C . GLU A 1 97 ? 7.089 11.605 -18.383 1.00 58.12 97 GLU A C 1
ATOM 703 O O . GLU A 1 97 ? 8.059 11.640 -19.131 1.00 58.12 97 GLU A O 1
ATOM 708 N N . THR A 1 98 ? 7.048 10.790 -17.326 1.00 62.03 98 THR A N 1
ATOM 709 C CA . THR A 1 98 ? 8.157 9.894 -16.996 1.00 62.03 98 THR A CA 1
ATOM 710 C C . THR A 1 98 ? 8.060 8.636 -17.849 1.00 62.03 98 THR A C 1
ATOM 712 O O . THR A 1 98 ? 7.865 7.535 -17.336 1.00 62.03 98 THR A O 1
ATOM 715 N N . VAL A 1 99 ? 8.183 8.794 -19.165 1.00 60.91 99 VAL A N 1
ATOM 716 C CA . VAL A 1 99 ? 8.969 7.817 -19.911 1.00 60.91 99 VAL A CA 1
ATOM 717 C C . VAL A 1 99 ? 10.403 8.095 -19.466 1.00 60.91 99 VAL A C 1
ATOM 719 O O . VAL A 1 99 ? 10.844 9.234 -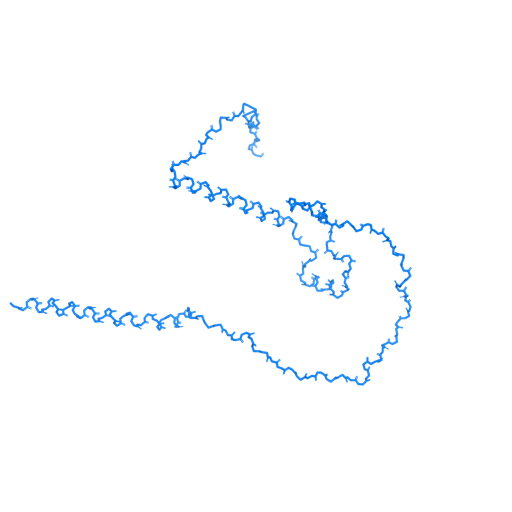19.612 1.00 60.91 99 VAL A O 1
ATOM 722 N N . PRO A 1 100 ? 11.107 7.142 -18.830 1.00 67.19 100 PRO A N 1
ATOM 723 C CA . PRO A 1 100 ? 12.523 7.329 -18.545 1.00 67.19 100 PRO A CA 1
ATOM 724 C C . PRO A 1 100 ? 13.219 7.783 -19.834 1.00 67.19 100 PRO A C 1
ATOM 726 O O . PRO A 1 100 ? 13.028 7.144 -20.867 1.00 67.19 100 PRO A O 1
ATOM 729 N N . ASP A 1 101 ? 13.981 8.881 -19.800 1.00 68.25 101 ASP A N 1
ATOM 730 C CA . ASP A 1 101 ? 14.628 9.448 -21.002 1.00 68.25 101 ASP A CA 1
ATOM 731 C C . ASP A 1 101 ? 15.531 8.422 -21.728 1.00 68.25 101 ASP A C 1
ATOM 733 O O . ASP A 1 101 ? 15.795 8.557 -22.921 1.00 68.25 101 ASP A O 1
ATOM 737 N N . ASP A 1 102 ? 15.935 7.361 -21.018 1.00 73.88 102 ASP A N 1
ATOM 738 C CA . ASP A 1 102 ? 16.751 6.241 -21.494 1.00 73.88 102 ASP A CA 1
ATOM 739 C C . ASP A 1 102 ? 15.965 4.913 -21.636 1.00 73.88 102 ASP A C 1
ATOM 741 O O . ASP A 1 102 ? 16.567 3.838 -21.708 1.00 73.88 102 ASP A O 1
ATOM 745 N N . ALA A 1 103 ? 14.626 4.944 -21.654 1.00 80.06 103 ALA A N 1
ATOM 746 C CA . ALA A 1 103 ? 13.810 3.731 -21.713 1.00 80.06 103 ALA A CA 1
ATOM 747 C C . ALA A 1 103 ? 14.038 2.965 -23.021 1.00 80.06 103 ALA A C 1
ATOM 749 O O . ALA A 1 103 ? 13.833 3.476 -24.128 1.00 80.06 103 ALA A O 1
ATOM 750 N N . THR A 1 104 ? 14.412 1.693 -22.900 1.00 88.44 104 THR A N 1
ATOM 751 C CA . THR A 1 104 ? 14.563 0.828 -24.077 1.00 88.44 104 THR A CA 1
ATOM 752 C C . THR A 1 104 ? 13.202 0.503 -24.699 1.00 88.44 104 THR A C 1
ATOM 754 O O . THR A 1 104 ? 12.163 0.531 -24.039 1.00 88.44 104 THR A O 1
ATOM 757 N N . VAL A 1 105 ? 13.187 0.123 -25.982 1.00 88.94 105 VAL A N 1
ATOM 758 C CA . VAL A 1 105 ? 11.946 -0.246 -26.694 1.00 88.94 105 VAL A CA 1
ATOM 759 C C . VAL A 1 105 ? 11.183 -1.369 -25.971 1.00 88.94 105 VAL A C 1
ATOM 761 O O . VAL A 1 105 ? 9.954 -1.342 -25.913 1.00 88.94 105 VAL A O 1
ATOM 764 N N . GLY A 1 106 ? 11.905 -2.329 -25.382 1.00 88.56 106 GLY A N 1
ATOM 765 C CA . GLY A 1 106 ? 11.316 -3.417 -24.596 1.00 88.56 106 GLY A CA 1
ATOM 766 C C . GLY A 1 106 ? 10.734 -2.950 -23.261 1.00 88.56 106 GLY A C 1
ATOM 767 O O . GLY A 1 106 ? 9.630 -3.346 -22.897 1.00 88.56 106 GLY A O 1
ATOM 768 N N . GLU A 1 107 ? 11.428 -2.055 -22.561 1.00 87.06 107 GLU A N 1
ATOM 769 C CA . GLU A 1 107 ? 10.939 -1.455 -21.317 1.00 87.06 107 GLU A CA 1
ATOM 770 C C . GLU A 1 107 ? 9.659 -0.646 -21.550 1.00 87.06 107 GLU A C 1
ATOM 772 O O . GLU A 1 107 ? 8.676 -0.800 -20.826 1.00 87.06 107 GLU A O 1
ATOM 777 N N . LEU A 1 108 ? 9.610 0.133 -22.631 1.00 89.25 108 LEU A N 1
ATOM 778 C CA . LEU A 1 108 ? 8.420 0.893 -22.998 1.00 89.25 108 LEU A CA 1
ATOM 779 C C . LEU A 1 108 ? 7.231 -0.015 -23.362 1.00 89.25 108 LEU A C 1
ATOM 781 O O . LEU A 1 108 ? 6.081 0.331 -23.079 1.00 89.25 108 LEU A O 1
ATOM 785 N N . ALA A 1 109 ? 7.482 -1.179 -23.971 1.00 90.12 109 ALA A N 1
ATOM 786 C CA . ALA A 1 109 ? 6.443 -2.169 -24.253 1.00 90.12 109 ALA A CA 1
ATOM 787 C C . ALA A 1 109 ? 5.857 -2.765 -22.962 1.00 90.12 109 ALA A C 1
ATOM 789 O O . ALA A 1 109 ? 4.635 -2.856 -22.830 1.00 90.12 109 ALA A O 1
ATOM 790 N N . LEU A 1 110 ? 6.708 -3.087 -21.985 1.00 90.19 110 LEU A N 1
ATOM 791 C CA . LEU A 1 110 ? 6.271 -3.571 -20.674 1.00 90.19 110 LEU A CA 1
ATOM 792 C C . LEU A 1 110 ? 5.503 -2.497 -19.896 1.00 90.19 110 LEU A C 1
ATOM 794 O O . LEU A 1 110 ? 4.451 -2.791 -19.334 1.00 90.19 110 LEU A O 1
ATOM 798 N N . LEU A 1 111 ? 5.966 -1.245 -19.911 1.00 87.31 111 LEU A N 1
ATOM 799 C CA . LEU A 1 111 ? 5.274 -0.126 -19.259 1.00 87.31 111 LEU A CA 1
ATOM 800 C C . LEU A 1 111 ? 3.897 0.142 -19.879 1.00 87.31 111 LEU A C 1
ATOM 802 O O . LEU A 1 111 ? 2.942 0.426 -19.153 1.00 87.31 111 LEU A O 1
ATOM 806 N N . ARG A 1 112 ? 3.770 0.004 -21.207 1.00 88.00 112 ARG A N 1
ATOM 807 C CA . ARG A 1 112 ? 2.477 0.056 -21.910 1.00 88.00 112 ARG A CA 1
ATOM 808 C C . ARG A 1 112 ? 1.554 -1.069 -21.477 1.00 88.00 112 ARG A C 1
ATOM 810 O O . ARG A 1 112 ? 0.399 -0.806 -21.156 1.00 88.00 112 ARG A O 1
ATOM 817 N N . GLN A 1 113 ? 2.063 -2.296 -21.439 1.00 91.19 113 GLN A N 1
ATOM 818 C CA . GLN A 1 113 ? 1.289 -3.459 -21.016 1.00 91.19 113 GLN A CA 1
ATOM 819 C C . GLN A 1 113 ? 0.851 -3.358 -19.547 1.00 91.19 113 GLN A C 1
ATOM 821 O O . GLN A 1 113 ? -0.264 -3.747 -19.213 1.00 91.19 113 GLN A O 1
ATOM 826 N N . ALA A 1 114 ? 1.696 -2.795 -18.684 1.00 89.75 114 ALA A N 1
ATOM 827 C CA . ALA A 1 114 ? 1.402 -2.566 -17.273 1.00 89.75 114 ALA A CA 1
ATOM 828 C C . ALA A 1 114 ? 0.504 -1.339 -17.017 1.00 89.75 114 ALA A C 1
ATOM 830 O O . ALA A 1 114 ? 0.147 -1.081 -15.870 1.00 89.75 114 ALA A O 1
ATOM 831 N N . GLY A 1 115 ? 0.167 -0.550 -18.048 1.00 84.94 115 GLY A N 1
ATOM 832 C CA . GLY A 1 115 ? -0.593 0.697 -17.891 1.00 84.94 115 GLY A CA 1
ATOM 833 C C . GLY A 1 115 ? 0.144 1.776 -17.084 1.00 84.94 115 GLY A C 1
ATOM 834 O O . GLY A 1 115 ? -0.476 2.711 -16.586 1.00 84.94 115 GLY A O 1
ATOM 835 N N . ALA A 1 116 ? 1.467 1.665 -16.950 1.00 84.06 116 ALA A N 1
ATOM 836 C CA . ALA A 1 116 ? 2.288 2.491 -16.066 1.00 84.06 116 ALA A CA 1
ATOM 837 C C . ALA A 1 116 ? 2.800 3.790 -16.721 1.00 84.06 116 ALA A C 1
ATOM 839 O O . ALA A 1 116 ? 3.600 4.506 -16.127 1.00 84.06 116 ALA A O 1
ATOM 840 N N . LEU A 1 117 ? 2.346 4.112 -17.938 1.00 81.56 117 LEU A N 1
ATOM 841 C CA . LEU A 1 117 ? 2.763 5.319 -18.666 1.00 81.56 117 LEU A CA 1
ATOM 842 C C . LEU A 1 117 ? 2.232 6.623 -18.058 1.00 81.56 117 LEU A C 1
ATOM 844 O O . LEU A 1 117 ? 2.756 7.697 -18.343 1.00 81.56 117 LEU A O 1
ATOM 848 N N . THR A 1 118 ? 1.177 6.553 -17.247 1.00 79.44 118 THR A N 1
ATOM 849 C CA . THR A 1 118 ? 0.543 7.741 -16.665 1.00 79.44 118 THR A CA 1
ATOM 850 C C . THR A 1 118 ? 0.280 7.519 -15.178 1.00 79.44 118 THR A C 1
ATOM 852 O O . THR A 1 118 ? -0.862 7.295 -14.773 1.00 79.44 118 THR A O 1
ATOM 855 N N . PRO A 1 119 ? 1.328 7.545 -14.335 1.00 76.50 119 PRO A N 1
ATOM 856 C CA . PRO A 1 119 ? 1.145 7.414 -12.900 1.00 76.50 119 PRO A CA 1
ATOM 857 C C . PRO A 1 119 ? 0.388 8.635 -12.339 1.00 76.50 119 PRO A C 1
ATOM 859 O O . PRO A 1 119 ? 0.647 9.772 -12.753 1.00 76.50 119 PRO A O 1
ATOM 862 N N . PRO A 1 120 ? -0.531 8.437 -11.376 1.00 75.81 120 PRO A N 1
ATOM 863 C CA . PRO A 1 120 ? -1.222 9.538 -10.720 1.00 75.81 120 PRO A CA 1
ATOM 864 C C . PRO A 1 120 ? -0.221 10.447 -9.999 1.00 75.81 120 PRO A C 1
ATOM 866 O O . PRO A 1 120 ? 0.659 9.997 -9.259 1.00 75.81 120 PRO A O 1
ATOM 869 N N . ARG A 1 121 ? -0.353 11.756 -10.219 1.00 79.62 121 ARG A N 1
ATOM 870 C CA . ARG A 1 121 ? 0.529 12.763 -9.617 1.00 79.62 121 ARG A CA 1
ATOM 871 C C . ARG A 1 121 ? 0.130 13.026 -8.166 1.00 79.62 121 ARG A C 1
ATOM 873 O O . ARG A 1 121 ? -1.028 12.899 -7.789 1.00 79.62 121 ARG A O 1
ATOM 880 N N . GLY A 1 122 ? 1.100 13.416 -7.341 1.00 82.38 122 GLY A N 1
ATOM 881 C CA . GLY A 1 122 ? 0.828 13.923 -5.993 1.00 82.38 122 GLY A CA 1
ATOM 882 C C . GLY A 1 122 ? 0.499 12.876 -4.922 1.00 82.38 122 GLY A C 1
ATOM 883 O O . GLY A 1 122 ? 0.339 13.269 -3.772 1.00 82.38 122 GLY A O 1
ATOM 884 N N . VAL A 1 123 ? 0.484 11.569 -5.226 1.00 84.19 123 VAL A N 1
ATOM 885 C CA . VAL A 1 123 ? 0.199 10.497 -4.240 1.00 84.19 123 VAL A CA 1
ATOM 886 C C . VAL A 1 123 ? 1.110 10.584 -3.012 1.00 84.19 123 VAL A C 1
ATOM 888 O O . VAL A 1 123 ? 0.645 10.463 -1.886 1.00 84.19 123 VAL A O 1
ATOM 891 N N . ARG A 1 124 ? 2.402 10.881 -3.208 1.00 84.75 124 ARG A N 1
ATOM 892 C CA . ARG A 1 124 ? 3.351 11.081 -2.098 1.00 84.75 124 ARG A CA 1
ATOM 893 C C . ARG A 1 124 ? 2.997 12.296 -1.238 1.00 84.75 124 ARG A C 1
ATOM 895 O O . ARG A 1 124 ? 3.164 12.255 -0.026 1.00 84.75 124 ARG A O 1
ATOM 902 N N . GLY A 1 125 ? 2.505 13.366 -1.862 1.00 89.00 125 GLY A N 1
ATOM 903 C CA . GLY A 1 125 ? 2.043 14.564 -1.163 1.00 89.00 125 GLY A CA 1
ATOM 904 C C . GLY A 1 125 ? 0.771 14.299 -0.362 1.00 89.00 125 GLY A C 1
ATOM 905 O O . GLY A 1 125 ? 0.698 14.693 0.797 1.00 89.00 125 GLY A O 1
ATOM 906 N N . LEU A 1 126 ? -0.184 13.575 -0.950 1.00 90.44 126 LEU A N 1
ATOM 907 C CA . LEU A 1 126 ? -1.411 13.150 -0.280 1.00 90.44 126 LEU A CA 1
ATOM 908 C C . LEU A 1 126 ? -1.112 12.228 0.909 1.00 90.4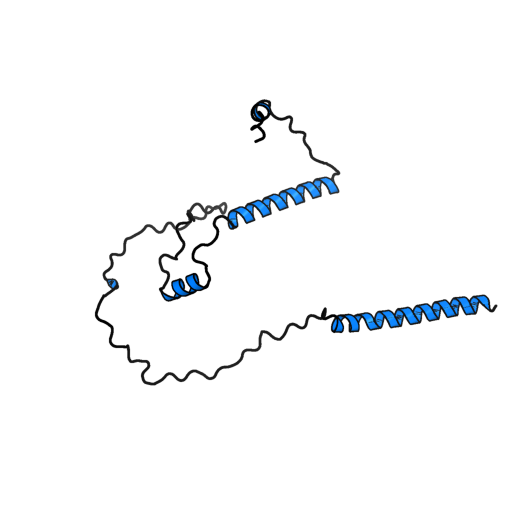4 126 LEU A C 1
ATOM 910 O O . LEU A 1 126 ? -1.594 12.489 2.005 1.00 90.44 126 LEU A O 1
ATOM 914 N N . ALA A 1 127 ? -0.261 11.216 0.726 1.00 90.38 127 ALA A N 1
ATOM 915 C CA . ALA A 1 127 ? 0.158 10.323 1.806 1.00 90.38 127 ALA A CA 1
ATOM 916 C C . ALA A 1 127 ? 0.834 11.103 2.946 1.00 90.38 127 ALA A C 1
ATOM 918 O O . ALA A 1 127 ? 0.452 10.965 4.104 1.00 90.38 127 ALA A O 1
ATOM 919 N N . ALA A 1 128 ? 1.754 12.019 2.620 1.00 91.56 128 ALA A N 1
ATOM 920 C CA . ALA A 1 128 ? 2.394 12.874 3.619 1.00 91.56 128 ALA A CA 1
ATOM 921 C C . ALA A 1 128 ? 1.405 13.814 4.339 1.00 91.56 128 ALA A C 1
ATOM 923 O O . ALA A 1 128 ? 1.615 14.156 5.502 1.00 91.56 128 ALA A O 1
ATOM 924 N N . GLN A 1 129 ? 0.337 14.263 3.672 1.00 93.69 129 GLN A N 1
ATOM 925 C CA . GLN A 1 129 ? -0.732 15.035 4.313 1.00 93.69 129 GLN A CA 1
ATOM 926 C C . GLN A 1 129 ? -1.572 14.169 5.257 1.00 93.69 129 GLN A C 1
ATOM 928 O O . GLN A 1 129 ? -1.869 14.609 6.367 1.00 93.69 129 GLN A O 1
ATOM 933 N N . GLN A 1 130 ? -1.924 12.953 4.836 1.00 93.94 130 GLN A N 1
ATOM 934 C CA . GLN A 1 130 ? -2.687 11.999 5.642 1.00 93.94 130 GLN A CA 1
ATOM 935 C C . GLN A 1 130 ? -1.924 11.593 6.904 1.00 93.94 130 GLN A C 1
ATOM 937 O O . GLN A 1 130 ? -2.498 11.626 7.988 1.00 93.94 130 GLN A O 1
ATOM 942 N N . GLU A 1 131 ? -0.627 11.308 6.782 1.00 94.25 131 GLU A N 1
ATOM 943 C CA . GLU A 1 131 ? 0.252 10.967 7.908 1.00 94.25 131 GLU A CA 1
ATOM 944 C C . GLU A 1 131 ? 0.252 12.077 8.972 1.00 94.25 131 GLU A C 1
ATOM 946 O O . GLU A 1 131 ? -0.034 11.839 10.144 1.00 94.25 131 GLU A O 1
ATOM 951 N N . ARG A 1 132 ? 0.459 13.331 8.544 1.00 93.75 132 ARG A N 1
ATOM 952 C CA . ARG A 1 132 ? 0.442 14.501 9.441 1.00 93.75 132 ARG A CA 1
ATOM 953 C C . ARG A 1 132 ? -0.923 14.734 10.079 1.00 93.75 132 ARG A C 1
ATOM 955 O O . ARG A 1 132 ? -0.995 15.212 11.208 1.00 93.75 132 ARG A O 1
ATOM 962 N N . ALA A 1 133 ? -2.009 14.471 9.352 1.00 92.81 133 ALA A N 1
ATOM 963 C CA . ALA A 1 133 ? -3.354 14.582 9.903 1.00 92.81 133 ALA A CA 1
ATOM 964 C C . ALA A 1 133 ? -3.579 13.530 10.996 1.00 92.81 133 ALA A C 1
ATOM 966 O O . ALA A 1 133 ? -4.090 13.863 12.063 1.00 92.81 133 ALA A O 1
ATOM 967 N N . LEU A 1 134 ? -3.134 12.294 10.762 1.00 93.38 134 LEU A N 1
ATOM 968 C CA . LEU A 1 134 ? -3.249 11.199 11.720 1.00 93.38 134 LEU A CA 1
ATOM 969 C C . LEU A 1 134 ? -2.431 11.462 12.990 1.00 93.38 134 LEU A C 1
ATOM 971 O O . LEU A 1 134 ? -2.923 11.246 14.095 1.00 93.38 134 LEU A O 1
ATOM 975 N N . GLU A 1 135 ? -1.221 12.002 12.846 1.00 94.31 135 GLU A N 1
ATOM 976 C CA . GLU A 1 135 ? -0.368 12.371 13.977 1.00 94.31 135 GLU A CA 1
ATOM 977 C C . GLU A 1 135 ? -1.017 13.452 14.857 1.00 94.31 135 GLU A C 1
ATOM 979 O O . GLU A 1 135 ? -1.058 13.313 16.079 1.00 94.31 135 GLU A O 1
ATOM 984 N N . ARG A 1 136 ? -1.622 14.484 14.249 1.00 91.12 136 ARG A N 1
ATOM 985 C CA . ARG A 1 136 ? -2.389 15.516 14.978 1.00 91.12 136 ARG A CA 1
ATOM 986 C C . ARG A 1 136 ? -3.610 14.944 15.697 1.00 91.12 136 ARG A C 1
ATOM 988 O O . ARG A 1 136 ? -3.930 15.360 16.808 1.00 91.12 136 ARG A O 1
ATOM 995 N N . LEU A 1 137 ? -4.315 14.004 15.071 1.00 93.62 137 LEU A N 1
ATOM 996 C CA . LEU A 1 137 ? -5.451 13.337 15.709 1.00 93.62 137 LEU A CA 1
ATOM 997 C C . LEU A 1 137 ? -4.991 12.502 16.906 1.00 93.62 137 LEU A C 1
ATOM 999 O O . LEU A 1 137 ? -5.618 12.535 17.958 1.00 93.62 137 LEU A O 1
ATOM 1003 N N . ASN A 1 138 ? -3.862 11.808 16.787 1.00 93.12 138 ASN A N 1
ATOM 1004 C CA . ASN A 1 138 ? -3.335 11.005 17.882 1.00 93.12 138 ASN A CA 1
ATOM 1005 C C . ASN A 1 138 ? -2.921 11.866 19.088 1.00 93.12 138 ASN A C 1
ATOM 1007 O O . ASN A 1 138 ? -3.252 11.539 20.228 1.00 93.12 138 ASN A O 1
ATOM 1011 N N . THR A 1 139 ? -2.247 12.997 18.854 1.00 91.44 139 THR A N 1
ATOM 1012 C CA . THR A 1 139 ? -1.852 13.905 19.943 1.00 91.44 139 THR A CA 1
ATOM 1013 C C . THR A 1 139 ? -3.057 14.561 20.614 1.00 91.44 139 THR A C 1
ATOM 1015 O O . THR A 1 139 ? -3.094 14.629 21.839 1.00 91.44 139 THR A O 1
ATOM 1018 N N . THR A 1 140 ? -4.070 14.972 19.848 1.00 90.81 140 THR A N 1
ATOM 1019 C CA . THR A 1 140 ? -5.307 15.559 20.401 1.00 90.81 140 THR A CA 1
ATOM 1020 C C . THR A 1 140 ? -6.140 14.550 21.191 1.00 90.81 140 THR A C 1
ATOM 1022 O O . THR A 1 140 ? -6.635 14.881 22.265 1.00 90.81 140 THR A O 1
ATOM 1025 N N . LEU A 1 141 ? -6.253 13.303 20.720 1.00 93.44 141 LEU A N 1
ATOM 1026 C CA . LEU A 1 141 ? -6.916 12.232 21.471 1.00 93.44 141 LEU A CA 1
ATOM 1027 C C . LEU A 1 141 ? -6.156 11.874 22.752 1.00 93.44 141 LEU A C 1
ATOM 1029 O O . LEU A 1 141 ? -6.775 11.639 23.787 1.00 93.44 141 LEU A O 1
ATOM 1033 N N . THR A 1 142 ? -4.823 11.863 22.699 1.00 92.56 142 THR A N 1
ATOM 1034 C CA . THR A 1 142 ? -3.988 11.617 23.882 1.00 92.56 142 THR A CA 1
ATOM 1035 C C . THR A 1 142 ? -4.158 12.732 24.915 1.00 92.56 142 THR A C 1
ATOM 1037 O O . THR A 1 142 ? -4.309 12.432 26.095 1.00 92.56 142 THR A O 1
ATOM 1040 N N . ASP A 1 143 ? -4.193 13.999 24.487 1.00 89.31 143 ASP A N 1
ATOM 1041 C CA . ASP A 1 143 ? -4.424 15.151 25.374 1.00 89.31 143 ASP A CA 1
ATOM 1042 C C . ASP A 1 143 ? -5.817 15.092 26.026 1.00 89.31 143 ASP A C 1
ATOM 1044 O O . ASP A 1 143 ? -5.957 15.268 27.237 1.00 89.31 143 ASP A O 1
ATOM 1048 N N . LEU A 1 144 ? -6.838 14.721 25.245 1.00 91.94 144 LEU A N 1
ATOM 1049 C CA . LEU A 1 144 ? -8.198 14.530 25.742 1.00 91.94 144 LEU A CA 1
ATOM 1050 C C . LEU A 1 144 ? -8.280 13.411 26.790 1.00 91.94 144 LEU A C 1
ATOM 1052 O O . LEU A 1 144 ? -8.865 13.611 27.845 1.00 91.94 144 LEU A O 1
ATOM 1056 N N . VAL A 1 145 ? -7.704 12.236 26.528 1.00 92.62 145 VAL A N 1
ATOM 1057 C CA . VAL A 1 145 ? -7.812 11.089 27.450 1.00 92.62 145 VAL A CA 1
ATOM 1058 C C . VAL A 1 145 ? -6.947 11.276 28.696 1.00 92.62 145 VAL A C 1
ATOM 1060 O O . VAL A 1 145 ? -7.376 10.936 29.796 1.00 92.62 145 VAL A O 1
ATOM 1063 N N . LEU A 1 146 ? -5.723 11.785 28.537 1.00 89.75 146 LEU A N 1
ATOM 1064 C CA . LEU A 1 146 ? -4.766 11.897 29.637 1.00 89.75 146 LEU A CA 1
ATOM 1065 C C . LEU A 1 146 ? -5.039 13.108 30.532 1.00 89.75 146 LEU A C 1
ATOM 1067 O O . LEU A 1 146 ? -4.787 13.041 31.735 1.00 89.75 146 LEU A O 1
ATOM 1071 N N . PHE A 1 147 ? -5.528 14.209 29.958 1.00 87.69 147 PHE A N 1
ATOM 1072 C CA . PHE A 1 147 ? -5.668 15.475 30.674 1.00 87.69 147 PHE A CA 1
ATOM 1073 C C . PHE A 1 147 ? -7.107 15.997 30.754 1.00 87.69 147 PHE A C 1
ATOM 1075 O O . PHE A 1 147 ? -7.286 17.085 31.304 1.00 87.69 147 PHE A O 1
ATOM 1082 N N . ASP A 1 148 ? -8.103 15.272 30.215 1.00 81.75 148 ASP A N 1
ATOM 1083 C CA . ASP A 1 148 ? -9.506 15.722 30.056 1.00 81.75 148 ASP A CA 1
ATOM 1084 C C . ASP A 1 148 ? -9.598 17.150 29.493 1.00 81.75 148 ASP A C 1
ATOM 1086 O O . ASP A 1 148 ? -10.503 17.937 29.773 1.00 81.75 148 ASP A O 1
ATOM 1090 N N . ARG A 1 149 ? -8.578 17.529 28.716 1.00 62.25 149 ARG A N 1
ATOM 1091 C CA . ARG A 1 149 ? -8.423 18.867 28.178 1.00 62.25 149 ARG A CA 1
ATOM 1092 C C . ARG A 1 149 ? -8.869 18.785 26.735 1.00 62.25 149 ARG A C 1
ATOM 1094 O O . ARG A 1 149 ? -8.090 18.489 25.836 1.00 62.25 149 ARG A O 1
ATOM 1101 N N . SER A 1 150 ? -10.145 19.072 26.491 1.00 61.81 150 SER A N 1
ATOM 1102 C CA . SER A 1 150 ? -10.523 19.543 25.166 1.00 61.81 150 SER A CA 1
ATOM 1103 C C . SER A 1 150 ? -9.850 20.904 25.008 1.00 61.81 150 SER A C 1
ATOM 1105 O O . SER A 1 150 ? -10.397 21.920 25.437 1.00 61.81 150 SER A O 1
ATOM 1107 N N . SER A 1 151 ? -8.646 20.956 24.441 1.00 54.44 151 SER A N 1
ATOM 1108 C CA . SER A 1 151 ? -8.005 22.205 24.020 1.00 54.44 151 SER A CA 1
ATOM 1109 C C . SER A 1 151 ? -8.734 22.787 22.798 1.00 54.44 151 SER A C 1
ATOM 1111 O O . SER A 1 151 ? -8.153 23.148 21.781 1.00 54.44 151 SER A O 1
ATOM 1113 N N . GLY A 1 152 ? -10.058 22.918 22.914 1.00 53.09 152 GLY A N 1
ATOM 1114 C CA . GLY A 1 152 ? -10.817 23.970 22.275 1.00 53.09 152 GLY A CA 1
ATOM 1115 C C . GLY A 1 152 ? -10.432 25.272 22.956 1.00 53.09 152 GLY A C 1
ATOM 1116 O O . GLY A 1 152 ? -11.194 25.831 23.739 1.00 53.09 152 GLY A O 1
ATOM 1117 N N . GLU A 1 153 ? -9.235 25.763 22.655 1.00 50.47 153 GLU A N 1
ATOM 1118 C CA . GLU A 1 153 ? -9.032 27.197 22.685 1.00 50.47 153 GLU A CA 1
ATOM 1119 C C . GLU A 1 153 ? -10.022 27.728 21.650 1.00 50.47 153 GLU A C 1
ATOM 1121 O O . GLU A 1 153 ? -9.819 27.583 20.442 1.00 50.47 153 GLU A O 1
ATOM 1126 N N . THR A 1 154 ? -11.176 28.208 22.117 1.00 47.59 154 THR A N 1
ATOM 1127 C CA . THR A 1 154 ? -12.099 29.009 21.321 1.00 47.59 154 THR A CA 1
ATOM 1128 C C . THR A 1 154 ? -11.272 30.168 20.791 1.00 47.59 154 THR A C 1
ATOM 1130 O O . THR A 1 154 ? -11.112 31.188 21.456 1.00 47.59 154 THR A O 1
ATOM 1133 N N . ARG A 1 155 ? -10.664 29.982 19.616 1.00 49.81 155 ARG A N 1
ATOM 1134 C CA . ARG A 1 155 ? -10.037 31.056 18.866 1.00 49.81 155 ARG A CA 1
ATOM 1135 C C . ARG A 1 155 ? -11.170 32.019 18.580 1.00 49.81 155 ARG A C 1
ATOM 1137 O O . ARG A 1 155 ? -12.049 31.727 17.769 1.00 49.81 155 ARG A O 1
ATOM 1144 N N . GLU A 1 156 ? -11.193 33.129 19.302 1.00 53.75 156 GLU A N 1
ATOM 1145 C CA . GLU A 1 156 ? -12.043 34.249 18.951 1.00 53.75 156 GLU A CA 1
ATOM 1146 C C . GLU A 1 156 ? -11.622 34.662 17.539 1.00 53.75 156 GLU A C 1
ATOM 1148 O O . GLU A 1 156 ? -10.505 35.134 17.318 1.00 53.75 156 GLU A O 1
ATOM 1153 N N . ALA A 1 157 ? -12.468 34.327 16.560 1.00 51.09 157 ALA A N 1
ATOM 1154 C CA . ALA A 1 157 ? -12.192 34.585 15.157 1.00 51.09 157 ALA A CA 1
ATOM 1155 C C . ALA A 1 157 ? -11.829 36.061 15.006 1.00 51.09 157 ALA A C 1
ATOM 1157 O O . ALA A 1 157 ? -12.614 36.941 15.374 1.00 51.09 157 ALA A O 1
ATOM 1158 N N . THR A 1 158 ? -10.632 36.328 14.486 1.00 60.75 158 THR A N 1
ATOM 1159 C CA . THR A 1 158 ? -10.168 37.692 14.248 1.00 60.75 158 THR A CA 1
ATOM 1160 C C . THR A 1 158 ? -11.203 38.383 13.350 1.00 60.75 158 THR A C 1
ATOM 1162 O O . THR A 1 158 ? -11.682 37.746 12.407 1.00 60.75 158 THR A O 1
ATOM 1165 N N . PRO A 1 159 ? -11.586 39.655 13.590 1.00 60.78 159 PRO A N 1
ATOM 1166 C CA . PRO A 1 159 ? -12.687 40.306 12.866 1.00 60.78 159 PRO A CA 1
ATOM 1167 C C . PRO A 1 159 ? -12.601 40.229 11.332 1.00 60.78 159 PRO A C 1
ATOM 1169 O O . PRO A 1 159 ? -13.620 40.294 10.651 1.00 60.78 159 PRO A O 1
ATOM 1172 N N . GLN A 1 160 ? -11.399 40.034 10.784 1.00 58.91 160 GLN A N 1
ATOM 1173 C CA . GLN A 1 160 ? -11.159 39.895 9.347 1.00 58.91 160 GLN A CA 1
ATOM 1174 C C . GLN A 1 160 ? -11.593 38.541 8.757 1.00 58.91 160 GLN A C 1
ATOM 1176 O O . GLN A 1 160 ? -11.953 38.474 7.585 1.00 58.91 160 GLN A O 1
ATOM 1181 N N . GLU A 1 161 ? -11.639 37.476 9.558 1.00 57.12 161 GLU A N 1
ATOM 1182 C CA . GLU A 1 161 ? -12.095 36.146 9.126 1.00 57.12 161 GLU A CA 1
ATOM 1183 C C . GLU A 1 161 ? -13.634 36.068 9.105 1.00 57.12 161 GLU A C 1
ATOM 1185 O O . GLU A 1 161 ? -14.227 35.400 8.261 1.00 57.12 161 GLU A O 1
ATOM 1190 N N . ARG A 1 162 ? -14.301 36.858 9.963 1.00 53.66 162 ARG A N 1
ATOM 1191 C CA . ARG A 1 162 ? -15.767 37.015 9.976 1.00 53.66 162 ARG A CA 1
ATOM 1192 C C . ARG A 1 162 ? -16.311 37.779 8.766 1.00 53.66 162 ARG A C 1
ATOM 1194 O O . ARG A 1 162 ? -17.451 37.546 8.384 1.00 53.66 162 ARG A O 1
ATOM 1201 N N . ALA A 1 163 ? -15.513 38.656 8.156 1.00 55.81 163 ALA A N 1
ATOM 1202 C CA . ALA A 1 163 ? -15.934 39.455 7.002 1.00 55.81 163 ALA A CA 1
ATOM 1203 C C . ALA A 1 163 ? -15.942 38.672 5.674 1.00 55.81 163 ALA A C 1
ATOM 1205 O O . ALA A 1 163 ? -16.556 39.124 4.716 1.00 55.81 163 ALA A O 1
ATOM 1206 N N . THR A 1 164 ? -15.290 37.504 5.606 1.00 51.75 164 THR A N 1
ATOM 1207 C CA . THR A 1 164 ? -15.215 36.701 4.366 1.00 51.75 164 THR A CA 1
ATOM 1208 C C . THR A 1 164 ? -16.295 35.615 4.294 1.00 51.75 164 THR A C 1
ATOM 1210 O O . THR A 1 164 ? -16.522 35.034 3.238 1.00 51.75 164 THR A O 1
ATOM 1213 N N . ILE A 1 165 ? -17.034 35.371 5.382 1.00 52.59 165 ILE A N 1
ATOM 1214 C CA . ILE A 1 165 ? -18.203 34.479 5.366 1.00 52.59 165 ILE A CA 1
ATOM 1215 C C . ILE A 1 165 ? -19.456 35.294 5.012 1.00 52.59 165 ILE A C 1
ATOM 1217 O O . ILE A 1 165 ? -20.462 35.279 5.719 1.00 52.59 165 ILE A O 1
ATOM 1221 N N . GLU A 1 166 ? -19.404 36.033 3.906 1.00 53.44 166 GLU A N 1
ATOM 1222 C CA . GLU A 1 166 ? -20.624 36.413 3.205 1.00 53.44 166 GLU A CA 1
ATOM 1223 C C . GLU A 1 166 ? -20.934 35.273 2.231 1.00 53.44 166 GLU A C 1
ATOM 1225 O O . GLU A 1 166 ? -20.153 34.951 1.340 1.00 53.44 166 GLU A 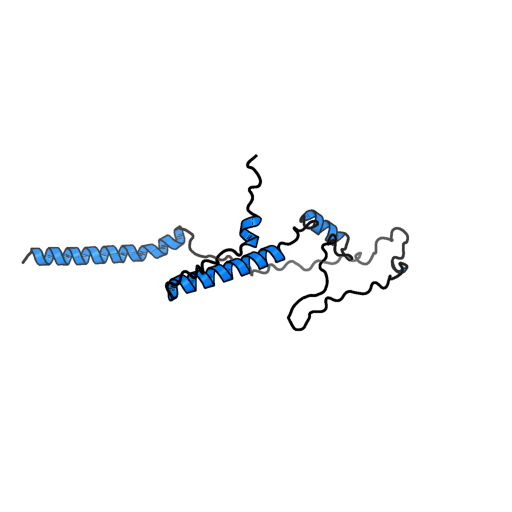O 1
ATOM 1230 N N . LYS A 1 167 ? -22.037 34.580 2.521 1.00 55.06 167 LYS A N 1
ATOM 1231 C CA . LYS A 1 167 ? -22.576 33.415 1.812 1.00 55.06 167 LYS A CA 1
ATOM 1232 C C . LYS A 1 167 ? -22.259 33.443 0.304 1.00 55.06 167 LYS A C 1
ATOM 1234 O O . LYS A 1 167 ? -22.855 34.267 -0.392 1.00 55.06 167 LYS A O 1
ATOM 1239 N N . PRO A 1 168 ? -21.482 32.496 -0.260 1.00 53.03 168 PRO A N 1
ATOM 1240 C CA . PRO A 1 168 ? -21.771 32.101 -1.626 1.00 53.03 168 PRO A CA 1
ATOM 1241 C C . PRO A 1 168 ? -23.189 31.531 -1.588 1.00 53.03 168 PRO A C 1
ATOM 1243 O O . PRO A 1 168 ? -23.477 30.580 -0.855 1.00 53.03 168 PRO A O 1
ATOM 1246 N N . GLY A 1 169 ? -24.095 32.237 -2.262 1.00 44.16 169 GLY A N 1
ATOM 1247 C CA . GLY A 1 169 ? -25.495 31.881 -2.367 1.00 44.16 169 GLY A CA 1
ATOM 1248 C C . GLY A 1 169 ? -25.641 30.404 -2.701 1.00 44.16 169 GLY A C 1
ATOM 1249 O O . GLY A 1 169 ? -24.929 29.850 -3.531 1.00 44.16 169 GLY A O 1
ATOM 1250 N N . LEU A 1 170 ? -26.559 29.779 -1.981 1.00 45.25 170 LEU A N 1
ATOM 1251 C CA . LEU A 1 170 ? -27.167 28.524 -2.364 1.00 45.25 170 LEU A CA 1
ATOM 1252 C C . LEU A 1 170 ? -27.740 28.695 -3.791 1.00 45.25 170 LEU A C 1
ATOM 1254 O O . LEU A 1 170 ? -28.409 29.704 -4.020 1.00 45.25 170 LEU A O 1
ATOM 1258 N N . PHE A 1 171 ? -27.481 27.700 -4.653 1.00 45.06 171 PHE A N 1
ATOM 1259 C CA . PHE A 1 171 ? -27.828 27.506 -6.082 1.00 45.06 171 PHE A CA 1
ATOM 1260 C C . PHE A 1 171 ? -26.668 27.678 -7.068 1.00 45.06 171 PHE A C 1
ATOM 1262 O O . PHE A 1 171 ? -26.239 28.822 -7.325 1.00 45.06 171 PHE A O 1
#

InterPro domains:
  IPR021395 Protein of unknown function DUF3035 [PF11233] (32-153)